Protein AF-0000000066865530 (afdb_homodimer)

Nearest PDB structures (foldseek):
  6r8k-assembly1_B  TM=9.770E-01  e=4.778E-11  Oryza sativa Japonica Group
  7qzd-assembly1_A  TM=9.750E-01  e=1.880E-10  Oryza sativa Japonica Group
  6q76-assembly1_A  TM=9.850E-01  e=4.112E-10  Oryza sativa Japonica Group
  6r8m-assembly2_E  TM=9.673E-01  e=1.025E-09  Oryza sativa
  6fu9-assembly1_A  TM=9.808E-01  e=2.100E-09  Oryza sativa Japonica Group

Organism: Glycine max (NCBI:txid3847)

Secondary structure (DSSP, 8-state):
-EEEEEEEE---SHHHHHHHHHHHHTSTTEEEEEEESTTS-EEEEEESS--HHHHHHHHHHHT--EEEEEEEEE--/-EEEEEEEE---SHHHHHHHHHHHHTSTTEEEEEEESTTS-EEEEEESS--HHHHHHHHHHHT--EEEEEEEEE--

Structure (mmCIF, N/CA/C/O backbone):
data_AF-0000000066865530-model_v1
#
loop_
_entity.id
_entity.type
_entity.pdbx_description
1 polymer 'HMA domain-containing protein'
#
loop_
_atom_site.group_PDB
_atom_site.id
_atom_site.type_symbol
_atom_site.label_atom_id
_atom_site.label_alt_id
_atom_site.label_comp_id
_atom_site.label_asym_id
_atom_site.label_entity_id
_atom_site.label_seq_id
_atom_site.pdbx_PDB_ins_code
_atom_site.Cartn_x
_atom_site.Cartn_y
_atom_site.Cartn_z
_atom_site.occupancy
_atom_site.B_iso_or_equiv
_atom_site.auth_seq_id
_atom_site.auth_comp_id
_atom_site.auth_asym_id
_atom_site.auth_atom_id
_atom_site.pdbx_PDB_model_num
ATOM 1 N N . MET A 1 1 ? -14.867 12.57 -2.275 1 71.56 1 MET A N 1
ATOM 2 C CA . MET A 1 1 ? -13.688 12.93 -3.055 1 71.56 1 MET A CA 1
ATOM 3 C C . MET A 1 1 ? -12.422 12.336 -2.441 1 71.56 1 MET A C 1
ATOM 5 O O . MET A 1 1 ? -12.297 12.258 -1.219 1 71.56 1 MET A O 1
ATOM 9 N N . LYS A 1 2 ? -11.602 11.828 -3.361 1 88.31 2 LYS A N 1
ATOM 10 C CA . LYS A 1 2 ? -10.375 11.211 -2.875 1 88.31 2 LYS A CA 1
ATOM 11 C C . LYS A 1 2 ? -9.266 12.25 -2.715 1 88.31 2 LYS A C 1
ATOM 13 O O . LYS A 1 2 ? -9.258 13.273 -3.4 1 88.31 2 LYS A O 1
ATOM 18 N N . GLN A 1 3 ? -8.469 12.094 -1.688 1 93.88 3 GLN A N 1
ATOM 19 C CA . GLN A 1 3 ? -7.297 12.938 -1.469 1 93.88 3 GLN A CA 1
ATOM 20 C C . GLN A 1 3 ? -6.023 12.234 -1.929 1 93.88 3 GLN A C 1
ATOM 22 O O . GLN A 1 3 ? -5.859 11.031 -1.724 1 93.88 3 GLN A O 1
ATOM 27 N N . LYS A 1 4 ? -5.172 13.039 -2.549 1 95.94 4 LYS A N 1
ATOM 28 C CA . LYS A 1 4 ? -3.809 12.617 -2.859 1 95.94 4 LYS A CA 1
ATOM 29 C C . LYS A 1 4 ? -2.793 13.359 -1.988 1 95.94 4 LYS A C 1
ATOM 31 O O . LYS A 1 4 ? -2.705 14.586 -2.033 1 95.94 4 LYS A O 1
ATOM 36 N N . ILE A 1 5 ? -2.09 12.625 -1.23 1 97.44 5 ILE A N 1
ATOM 37 C CA . ILE A 1 5 ? -1.069 13.164 -0.34 1 97.44 5 ILE A CA 1
ATOM 38 C C . ILE A 1 5 ? 0.309 12.672 -0.772 1 97.44 5 ILE A C 1
ATOM 40 O O . ILE A 1 5 ? 0.514 11.469 -0.962 1 97.44 5 ILE A O 1
ATOM 44 N N . VAL A 1 6 ? 1.211 13.586 -1.008 1 97.88 6 VAL A N 1
ATOM 45 C CA . VAL A 1 6 ? 2.598 13.242 -1.3 1 97.88 6 VAL A CA 1
ATOM 46 C C . VAL A 1 6 ? 3.488 13.641 -0.125 1 97.88 6 VAL A C 1
ATOM 48 O O . VAL A 1 6 ? 3.469 14.789 0.314 1 97.88 6 VAL A O 1
ATOM 51 N N . MET A 1 7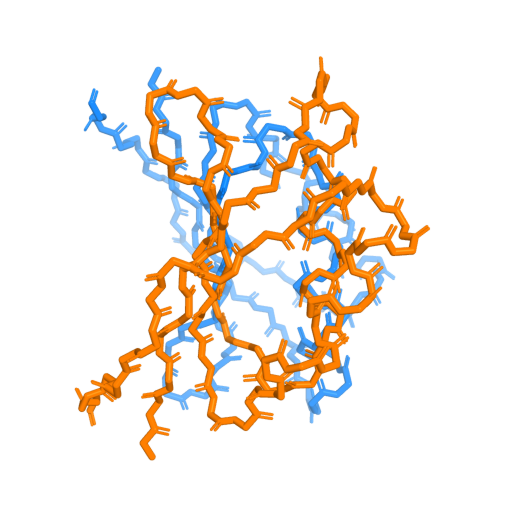 ? 4.27 12.648 0.305 1 98.06 7 MET A N 1
ATOM 52 C CA . MET A 1 7 ? 5.125 12.891 1.466 1 98.06 7 MET A CA 1
ATOM 53 C C . MET A 1 7 ? 6.57 12.5 1.167 1 98.06 7 MET A C 1
ATOM 55 O O . MET A 1 7 ? 6.82 11.492 0.505 1 98.06 7 MET A O 1
ATOM 59 N N . LYS A 1 8 ? 7.422 13.375 1.648 1 97.81 8 LYS A N 1
ATOM 60 C CA . LYS A 1 8 ?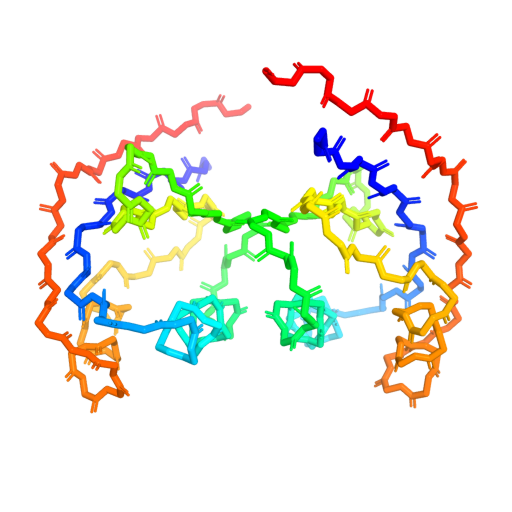 8.836 13.023 1.643 1 97.81 8 LYS A CA 1
ATOM 61 C C . LYS A 1 8 ? 9.258 12.422 2.982 1 97.81 8 LYS A C 1
ATOM 63 O O . LYS A 1 8 ? 9.141 13.07 4.023 1 97.81 8 LYS A O 1
ATOM 68 N N . VAL A 1 9 ? 9.711 11.18 2.924 1 98 9 VAL A N 1
ATOM 69 C CA . VAL A 1 9 ? 10.102 10.445 4.125 1 98 9 VAL A CA 1
ATOM 70 C C . VAL A 1 9 ? 11.586 10.094 4.055 1 98 9 VAL A C 1
ATOM 72 O O . VAL A 1 9 ? 12.07 9.648 3.014 1 98 9 VAL A O 1
ATOM 75 N N . HIS A 1 10 ? 12.273 10.344 5.086 1 95.44 10 HIS A N 1
ATOM 76 C CA . HIS A 1 10 ? 13.672 9.953 5.156 1 95.44 10 HIS A CA 1
ATOM 77 C C . HIS A 1 10 ? 13.812 8.453 5.414 1 95.44 10 HIS A C 1
ATOM 79 O O . HIS A 1 10 ? 13.734 8.008 6.562 1 95.44 10 HIS A O 1
ATOM 85 N N . MET A 1 11 ? 14 7.723 4.27 1 93.38 11 MET A N 1
ATOM 86 C CA . MET A 1 11 ? 14.195 6.277 4.312 1 93.38 11 MET A CA 1
ATOM 87 C C . MET A 1 11 ? 15.602 5.906 3.863 1 93.38 11 MET A C 1
ATOM 89 O O . MET A 1 11 ? 15.977 6.145 2.713 1 93.38 11 MET A O 1
ATOM 93 N N . ASN A 1 12 ? 16.344 5.32 4.742 1 87.81 12 ASN A N 1
ATOM 94 C CA . ASN A 1 12 ? 17.75 5.109 4.434 1 87.81 12 ASN A CA 1
ATOM 95 C C . ASN A 1 12 ? 18.016 3.678 3.982 1 87.81 12 ASN A C 1
ATOM 97 O O . ASN A 1 12 ? 19.141 3.344 3.594 1 87.81 12 ASN A O 1
ATOM 101 N N . CYS A 1 13 ? 17.062 2.85 3.939 1 93.25 13 CYS A N 1
ATOM 102 C CA . CYS A 1 13 ? 17.25 1.457 3.549 1 93.25 13 CYS A CA 1
ATOM 103 C C . CYS A 1 13 ? 15.938 0.837 3.084 1 93.25 13 CYS A C 1
ATOM 105 O O . CYS A 1 13 ? 14.867 1.428 3.262 1 93.25 13 CYS A O 1
ATOM 107 N N . GLN A 1 14 ? 16.047 -0.314 2.484 1 91.69 14 GLN A N 1
ATOM 108 C CA . GLN A 1 14 ? 14.883 -1.008 1.952 1 91.69 14 GLN A CA 1
ATOM 109 C C . GLN A 1 14 ? 13.922 -1.405 3.068 1 91.69 14 GLN A C 1
ATOM 111 O O . GLN A 1 14 ? 12.703 -1.377 2.885 1 91.69 14 GLN A O 1
ATOM 116 N N . LYS A 1 15 ? 14.461 -1.729 4.211 1 93.81 15 LYS A N 1
ATOM 117 C CA . LYS A 1 15 ? 13.625 -2.09 5.352 1 93.81 15 LYS A CA 1
ATOM 118 C C . LYS A 1 15 ? 12.727 -0.925 5.766 1 93.81 15 LYS A C 1
ATOM 120 O O . LYS A 1 15 ? 11.555 -1.123 6.094 1 93.81 15 LYS A O 1
ATOM 125 N N . CYS A 1 16 ? 13.273 0.258 5.758 1 95.69 16 CYS A N 1
ATOM 126 C CA . CYS A 1 16 ? 12.508 1.442 6.121 1 95.69 16 CYS A CA 1
ATOM 127 C C . CYS A 1 16 ? 11.422 1.723 5.086 1 95.69 16 CYS A C 1
ATOM 129 O O . CYS A 1 16 ? 10.328 2.168 5.438 1 95.69 16 CYS A O 1
ATOM 131 N N . ARG A 1 17 ? 11.734 1.508 3.783 1 95.56 17 ARG A N 1
ATOM 132 C CA . ARG A 1 17 ? 10.742 1.711 2.732 1 95.56 17 ARG A CA 1
ATOM 133 C C . ARG A 1 17 ? 9.562 0.762 2.904 1 95.56 17 ARG A C 1
ATOM 135 O O . ARG A 1 17 ? 8.406 1.181 2.82 1 95.56 17 ARG A O 1
ATOM 142 N N . THR A 1 18 ? 9.883 -0.465 3.256 1 95.5 18 THR A N 1
ATOM 143 C CA . THR A 1 18 ? 8.836 -1.451 3.488 1 95.5 18 THR A CA 1
ATOM 144 C C . THR A 1 18 ? 8 -1.074 4.711 1 95.5 18 THR A C 1
ATOM 146 O O . THR A 1 18 ? 6.773 -1.161 4.68 1 95.5 18 THR A O 1
ATOM 149 N N . LYS A 1 19 ? 8.641 -0.59 5.758 1 96.5 19 LYS A N 1
ATOM 150 C CA . LYS A 1 19 ? 7.941 -0.167 6.969 1 96.5 19 LYS A CA 1
ATOM 151 C C . LYS A 1 19 ? 7.031 1.026 6.691 1 96.5 19 LYS A C 1
ATOM 153 O O . LYS A 1 19 ? 5.906 1.088 7.191 1 96.5 19 LYS A O 1
ATOM 158 N N . ALA A 1 20 ? 7.492 1.93 5.918 1 97.94 20 ALA A N 1
ATOM 159 C CA . ALA A 1 20 ? 6.684 3.094 5.566 1 97.94 20 ALA A CA 1
ATOM 160 C C . ALA A 1 20 ? 5.402 2.674 4.844 1 97.94 20 ALA A C 1
ATOM 162 O O . ALA A 1 20 ? 4.312 3.127 5.191 1 97.94 20 ALA A O 1
ATOM 163 N N . LEU A 1 21 ? 5.566 1.805 3.854 1 97.69 21 LEU A N 1
ATOM 164 C CA . LEU A 1 21 ? 4.41 1.309 3.117 1 97.69 21 LEU A CA 1
ATOM 165 C C . LEU A 1 21 ? 3.406 0.65 4.059 1 97.69 21 LEU A C 1
ATOM 167 O O . LEU A 1 21 ? 2.205 0.909 3.973 1 97.69 21 LEU A O 1
ATOM 171 N N . LYS A 1 22 ? 3.871 -0.07 5.039 1 97.12 22 LYS A N 1
ATOM 172 C CA . LYS A 1 22 ? 3.012 -0.774 5.984 1 97.12 22 LYS A CA 1
ATOM 173 C C . LYS A 1 22 ? 2.258 0.207 6.879 1 97.12 22 LYS A C 1
ATOM 175 O O . LYS A 1 22 ? 1.057 0.054 7.102 1 97.12 22 LYS A O 1
ATOM 180 N N . VAL A 1 23 ? 3.008 1.134 7.395 1 97.44 23 VAL A N 1
ATOM 181 C CA . VAL A 1 23 ? 2.42 2.113 8.305 1 97.44 23 VAL A CA 1
ATOM 182 C C . VAL A 1 23 ? 1.307 2.877 7.59 1 97.44 23 VAL A C 1
ATOM 184 O O . VAL A 1 23 ? 0.22 3.062 8.141 1 97.44 23 VAL A O 1
ATOM 187 N N . VAL A 1 24 ? 1.563 3.217 6.316 1 97.94 24 VAL A N 1
ATOM 188 C CA . VAL A 1 24 ? 0.587 4.012 5.578 1 97.94 24 VAL A CA 1
ATOM 189 C C . VAL A 1 24 ? -0.6 3.133 5.184 1 97.94 24 VAL A C 1
ATOM 191 O O . VAL A 1 24 ? -1.754 3.557 5.289 1 97.94 24 VAL A O 1
ATOM 194 N N . ALA A 1 25 ? -0.338 1.918 4.797 1 97.12 25 ALA A N 1
ATOM 195 C CA . ALA A 1 25 ? -1.394 0.988 4.402 1 97.12 25 ALA A CA 1
ATOM 196 C C . ALA A 1 25 ? -2.354 0.724 5.559 1 97.12 25 ALA A C 1
ATOM 198 O O . ALA A 1 25 ? -3.531 0.429 5.34 1 97.12 25 ALA A O 1
ATOM 199 N N . ALA A 1 26 ? -1.903 0.918 6.789 1 96 26 ALA A N 1
ATOM 200 C CA . ALA A 1 26 ? -2.709 0.64 7.977 1 96 26 ALA A CA 1
ATOM 201 C C . ALA A 1 26 ? -3.605 1.826 8.32 1 96 26 ALA A C 1
ATOM 203 O O . ALA A 1 26 ? -4.52 1.703 9.141 1 96 26 ALA A O 1
ATOM 204 N N . ALA A 1 27 ? -3.354 2.908 7.762 1 95.5 27 ALA A N 1
ATOM 205 C CA . ALA A 1 27 ? -4.113 4.113 8.094 1 95.5 27 ALA A CA 1
ATOM 206 C C . ALA A 1 27 ? -5.527 4.043 7.531 1 95.5 27 ALA A C 1
ATOM 208 O O . ALA A 1 27 ? -5.746 3.484 6.453 1 95.5 27 ALA A O 1
ATOM 209 N N . SER A 1 28 ? -6.465 4.582 8.227 1 93.81 28 SER A N 1
ATOM 210 C CA . SER A 1 28 ? -7.855 4.594 7.789 1 93.81 28 SER A CA 1
ATOM 211 C C . SER A 1 28 ? -8.023 5.41 6.512 1 93.81 28 SER A C 1
ATOM 213 O O . SER A 1 28 ? -7.422 6.473 6.363 1 93.81 28 SER A O 1
ATOM 215 N N . GLY A 1 29 ? -8.852 4.848 5.664 1 94.12 29 GLY A N 1
ATOM 216 C CA . GLY A 1 29 ? -9.273 5.609 4.5 1 94.12 29 GLY A CA 1
ATOM 217 C C . GLY A 1 29 ? -8.328 5.469 3.322 1 94.12 29 GLY A C 1
ATOM 218 O O . GLY A 1 29 ? -8.562 6.047 2.258 1 94.12 29 GLY A O 1
ATOM 219 N N . VAL A 1 30 ? -7.266 4.758 3.504 1 96.44 30 VAL A N 1
ATOM 220 C CA . VAL A 1 30 ? -6.262 4.605 2.455 1 96.44 30 VAL A CA 1
ATOM 221 C C . VAL A 1 30 ? -6.75 3.596 1.418 1 96.44 30 VAL A C 1
ATOM 223 O O . VAL A 1 30 ? -7.203 2.506 1.771 1 96.44 30 VAL A O 1
ATOM 226 N N . ASN A 1 31 ? -6.602 3.975 0.146 1 94.69 31 ASN A N 1
ATOM 227 C CA . ASN A 1 31 ? -6.945 3.104 -0.971 1 94.69 31 ASN A CA 1
ATOM 228 C C . ASN A 1 31 ? -5.711 2.713 -1.78 1 94.69 31 ASN A C 1
ATOM 230 O O . ASN A 1 31 ? -5.66 1.626 -2.357 1 94.69 31 ASN A O 1
ATOM 234 N N . PHE A 1 32 ? -4.781 3.729 -1.857 1 95.94 32 PHE A N 1
ATOM 235 C CA . PHE A 1 32 ? -3.582 3.541 -2.664 1 95.94 32 PHE A CA 1
ATOM 236 C C . PHE A 1 32 ? -2.359 4.109 -1.951 1 95.94 32 PHE A C 1
ATOM 238 O O . PHE A 1 32 ? -2.424 5.188 -1.36 1 95.94 32 PHE A O 1
ATOM 245 N N . VAL A 1 33 ? -1.271 3.283 -2.039 1 97.94 33 VAL A N 1
ATOM 246 C CA . VAL A 1 33 ? 0.01 3.764 -1.532 1 97.94 33 VAL A CA 1
ATOM 247 C C . VAL A 1 33 ? 1.13 3.354 -2.484 1 97.94 33 VAL A C 1
ATOM 249 O O . VAL A 1 33 ? 1.086 2.27 -3.074 1 97.94 33 VAL A O 1
ATOM 252 N N . GLY A 1 34 ? 2.084 4.25 -2.607 1 97.31 34 GLY A N 1
ATOM 253 C CA . GL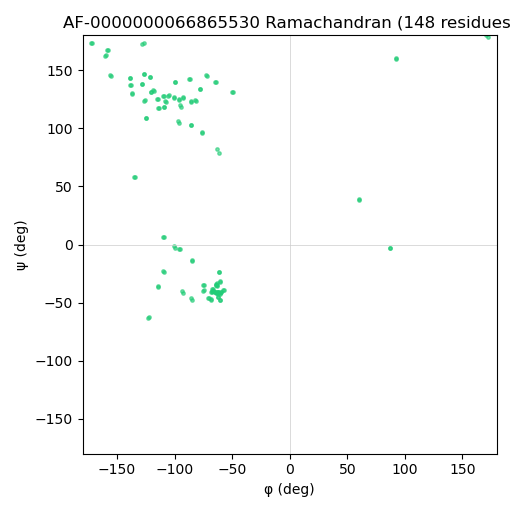Y A 1 34 ? 3.211 3.91 -3.463 1 97.31 34 GLY A CA 1
ATOM 254 C C . GLY A 1 34 ? 4.445 4.746 -3.184 1 97.31 34 GLY A C 1
ATOM 255 O O . GLY A 1 34 ? 4.355 5.809 -2.562 1 97.31 34 GLY A O 1
ATOM 256 N N . LEU A 1 35 ? 5.531 4.262 -3.639 1 96.62 35 LEU A N 1
ATOM 257 C CA . LEU A 1 35 ? 6.809 4.957 -3.57 1 96.62 35 LEU A CA 1
ATOM 258 C C . LEU A 1 35 ? 7.148 5.605 -4.91 1 96.62 35 LEU A C 1
ATOM 260 O O . LEU A 1 35 ? 7.109 4.945 -5.949 1 96.62 35 LEU A O 1
ATOM 264 N N . GLU A 1 36 ? 7.43 6.848 -4.887 1 94.25 36 GLU A N 1
ATOM 265 C CA . GLU A 1 36 ? 7.781 7.59 -6.094 1 94.25 36 GLU A CA 1
ATOM 266 C C . GLU A 1 36 ? 9.086 8.359 -5.91 1 94.25 36 GLU A C 1
ATOM 268 O O . GLU A 1 36 ? 9.648 8.375 -4.812 1 94.25 36 GLU A O 1
ATOM 273 N N . GLY A 1 37 ? 9.562 8.961 -7.062 1 91 37 GLY A N 1
ATOM 274 C CA . GLY A 1 37 ? 10.797 9.734 -7.051 1 91 37 GLY A CA 1
ATOM 275 C C . GLY A 1 37 ? 12.016 8.906 -7.414 1 91 37 GLY A C 1
ATOM 276 O O . GLY A 1 37 ? 12.039 7.691 -7.211 1 91 37 GLY A O 1
ATOM 277 N N . GLU A 1 38 ? 13.055 9.578 -7.797 1 88.88 38 GLU A N 1
ATOM 278 C CA . GLU A 1 38 ? 14.289 8.906 -8.203 1 88.88 38 GLU A CA 1
ATOM 279 C C . GLU A 1 38 ? 14.914 8.148 -7.035 1 88.88 38 GLU A C 1
ATOM 281 O O . GLU A 1 38 ? 15.422 7.039 -7.211 1 88.88 38 GLU A O 1
ATOM 286 N N . GLU A 1 39 ? 14.789 8.672 -5.883 1 90.88 39 GLU A N 1
ATOM 287 C CA . GLU A 1 39 ? 15.398 8.062 -4.707 1 90.88 39 GLU A CA 1
ATOM 288 C C . GLU A 1 39 ? 14.398 7.18 -3.961 1 90.88 39 GLU A C 1
ATOM 290 O O . GLU A 1 39 ? 14.719 6.602 -2.924 1 90.88 39 GLU A O 1
ATOM 295 N N . LYS A 1 40 ? 13.141 7.137 -4.395 1 92.5 40 LYS A N 1
ATOM 296 C CA . LYS A 1 40 ? 12.07 6.375 -3.75 1 92.5 40 LYS A CA 1
ATOM 297 C C . LYS A 1 40 ? 11.852 6.852 -2.316 1 92.5 40 LYS A C 1
ATOM 299 O O . LYS A 1 40 ? 11.742 6.039 -1.396 1 92.5 40 LYS A O 1
ATOM 304 N N . ASP A 1 41 ? 11.953 8.141 -2.178 1 94.88 41 ASP A N 1
ATOM 305 C CA . ASP A 1 41 ? 11.789 8.719 -0.847 1 94.88 41 ASP A CA 1
ATOM 306 C C . ASP A 1 41 ? 10.484 9.5 -0.747 1 94.88 41 ASP A C 1
ATOM 308 O O . ASP A 1 41 ? 10.242 10.188 0.246 1 94.88 41 ASP A O 1
ATOM 312 N N . LYS A 1 42 ? 9.672 9.43 -1.768 1 97.06 42 LYS A N 1
ATOM 313 C CA . LYS A 1 42 ? 8.359 10.055 -1.762 1 97.06 42 LYS A CA 1
ATOM 314 C C . LYS A 1 42 ? 7.246 9.016 -1.654 1 97.06 42 LYS A C 1
ATOM 316 O O . LYS A 1 42 ? 7.172 8.094 -2.473 1 97.06 42 LYS A O 1
ATOM 321 N N . LEU A 1 43 ? 6.508 9.227 -0.645 1 97.81 43 LEU A N 1
ATOM 322 C CA .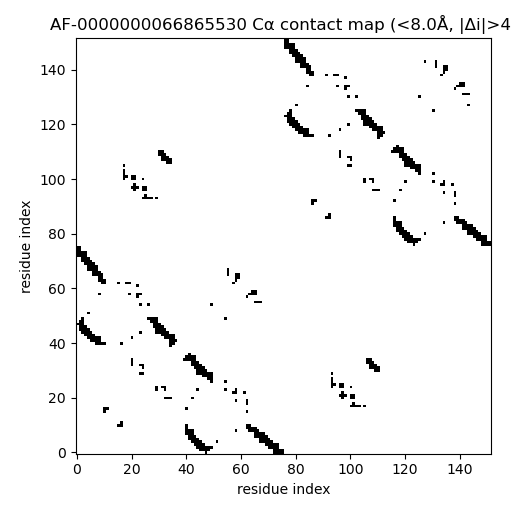 LEU A 1 43 ? 5.332 8.391 -0.433 1 97.81 43 LEU A CA 1
ATOM 323 C C . LEU A 1 43 ? 4.082 9.062 -0.99 1 97.81 43 LEU A C 1
ATOM 325 O O . LEU A 1 43 ? 3.805 10.227 -0.68 1 97.81 43 LEU A O 1
ATOM 329 N N . VAL A 1 44 ? 3.352 8.367 -1.89 1 97.56 44 VAL A N 1
ATOM 330 C CA . VAL A 1 44 ? 2.074 8.844 -2.412 1 97.56 44 VAL A CA 1
ATOM 331 C C . VAL A 1 44 ? 0.929 8.062 -1.774 1 97.56 44 VAL A C 1
ATOM 333 O O . VAL A 1 44 ? 0.944 6.832 -1.758 1 97.56 44 VAL A O 1
ATOM 336 N N . VAL A 1 45 ? -0.014 8.812 -1.267 1 97.56 45 VAL A N 1
ATOM 337 C CA . VAL A 1 45 ? -1.161 8.227 -0.586 1 97.56 45 VAL A CA 1
ATOM 338 C C . VAL A 1 45 ? -2.455 8.758 -1.194 1 97.56 45 VAL A C 1
ATOM 340 O O . VAL A 1 45 ? -2.635 9.977 -1.317 1 97.56 45 VAL A O 1
ATOM 343 N N . ILE A 1 46 ? -3.314 7.859 -1.652 1 96.75 46 ILE A N 1
ATOM 344 C CA . ILE A 1 46 ? -4.633 8.25 -2.141 1 96.75 46 ILE A CA 1
ATOM 345 C C . ILE A 1 46 ? -5.715 7.555 -1.319 1 96.75 46 ILE A C 1
ATOM 347 O O . ILE A 1 46 ? -5.645 6.348 -1.084 1 96.75 46 ILE A O 1
ATOM 351 N N . GLY A 1 47 ? -6.672 8.367 -0.892 1 95.69 47 GLY A N 1
ATOM 352 C CA . GLY A 1 47 ? -7.746 7.781 -0.11 1 95.69 47 GLY A CA 1
ATOM 353 C C . GLY A 1 47 ? -8.875 8.758 0.175 1 95.69 47 GLY A C 1
ATOM 354 O O . GLY A 1 47 ? -8.836 9.898 -0.272 1 95.69 47 GLY A O 1
ATOM 355 N N . ASP A 1 48 ? -9.969 8.352 0.759 1 90.38 48 ASP A N 1
ATOM 356 C CA . ASP A 1 48 ? -11.172 9.133 1.002 1 90.38 48 ASP A CA 1
ATOM 357 C C . ASP A 1 48 ? -11.062 9.93 2.301 1 90.38 48 ASP A C 1
ATOM 359 O O . ASP A 1 48 ? -11.32 11.133 2.32 1 90.38 48 ASP A O 1
ATOM 363 N N . GLU A 1 49 ? -10.656 9.484 3.412 1 89.75 49 GLU A N 1
ATOM 364 C CA . GLU A 1 49 ? -10.625 10.117 4.727 1 89.75 49 GLU A CA 1
ATOM 365 C C . GLU A 1 49 ? -9.289 9.883 5.418 1 89.75 49 GLU A C 1
ATOM 367 O O . GLU A 1 49 ? -9.242 9.461 6.578 1 89.75 49 GLU A O 1
ATOM 372 N N . VAL A 1 50 ? -8.258 10.352 4.684 1 95.25 50 VAL A N 1
ATOM 373 C CA . VAL A 1 50 ? -6.938 10.211 5.289 1 95.25 50 VAL A CA 1
ATOM 374 C C . VAL A 1 50 ? -6.586 11.469 6.066 1 95.25 50 VAL A C 1
ATOM 376 O O . VAL A 1 50 ? -6.742 12.586 5.559 1 95.25 50 VAL A O 1
ATOM 379 N N . ASP A 1 51 ? -6.223 11.336 7.344 1 95.12 51 ASP A N 1
ATOM 380 C CA . ASP A 1 51 ? -5.746 12.445 8.156 1 95.12 51 ASP A CA 1
ATOM 381 C C . ASP A 1 51 ? -4.242 12.656 7.977 1 95.12 51 ASP A C 1
ATOM 383 O O . ASP A 1 51 ? -3.434 11.914 8.531 1 95.12 51 ASP A O 1
ATOM 387 N N . PRO A 1 52 ? -3.895 13.664 7.207 1 95.5 52 PRO A N 1
ATOM 388 C CA . PRO A 1 52 ? -2.475 13.852 6.895 1 95.5 52 PRO A CA 1
ATOM 389 C C . PRO A 1 52 ? -1.621 14.078 8.141 1 95.5 52 PRO A C 1
ATOM 391 O O . PRO A 1 52 ? -0.459 13.664 8.18 1 95.5 52 PRO A O 1
ATOM 394 N N . VAL A 1 53 ? -2.188 14.695 9.164 1 95.94 53 VAL A N 1
ATOM 395 C CA . VAL A 1 53 ? -1.439 15 10.375 1 95.94 53 VAL A CA 1
ATOM 396 C C . VAL A 1 53 ? -1.146 13.711 11.141 1 95.94 53 VAL A C 1
ATOM 398 O O . VAL A 1 53 ? -0.009 13.477 11.562 1 95.94 53 VAL A O 1
ATOM 401 N N . LYS A 1 54 ? -2.193 12.875 11.266 1 96.81 54 LYS A N 1
ATOM 402 C CA . LYS A 1 54 ? -2.008 11.602 11.961 1 96.81 54 LYS A CA 1
ATOM 403 C C . LYS A 1 54 ? -1.031 10.703 11.211 1 96.81 54 LYS A C 1
ATOM 405 O O . LYS A 1 54 ? -0.18 10.055 11.82 1 96.81 54 LYS A O 1
ATOM 410 N N . LEU A 1 55 ? -1.16 10.68 9.914 1 97.06 55 LEU A N 1
ATOM 411 C CA . LEU A 1 55 ? -0.286 9.867 9.078 1 97.06 55 LEU A CA 1
ATOM 412 C C . LEU A 1 55 ? 1.165 10.312 9.203 1 97.06 55 LEU A C 1
ATOM 414 O O . LEU A 1 55 ? 2.059 9.492 9.422 1 97.06 55 LEU A O 1
ATOM 418 N N . THR A 1 56 ? 1.399 11.609 9.164 1 97.75 56 THR A N 1
ATOM 419 C CA . THR A 1 56 ? 2.742 12.172 9.266 1 97.75 56 THR A CA 1
ATOM 420 C C . THR A 1 56 ? 3.359 11.859 10.625 1 97.75 56 THR A C 1
ATOM 422 O O . THR A 1 56 ? 4.516 11.445 10.703 1 97.75 56 THR A O 1
ATOM 425 N N . ASN A 1 57 ? 2.562 11.961 11.656 1 98 57 ASN A N 1
ATOM 426 C CA . ASN A 1 57 ? 3.062 11.688 13 1 98 57 ASN A CA 1
ATOM 427 C C . ASN A 1 57 ? 3.42 10.219 13.18 1 98 57 ASN A C 1
ATOM 429 O O . ASN A 1 57 ? 4.43 9.891 13.805 1 98 57 ASN A O 1
ATOM 433 N N . SER A 1 58 ? 2.6 9.328 12.625 1 98.12 58 SER A N 1
ATOM 434 C CA . SER A 1 58 ? 2.875 7.898 12.688 1 98.12 58 SER A CA 1
ATOM 435 C C . SER A 1 58 ? 4.199 7.559 12.008 1 98.12 58 SER A C 1
ATOM 437 O O . SER A 1 58 ? 4.996 6.785 12.539 1 98.12 58 SER A O 1
ATOM 439 N N . LEU A 1 59 ? 4.461 8.164 10.875 1 98 59 LEU A N 1
ATOM 440 C CA . LEU A 1 59 ? 5.691 7.922 10.133 1 98 59 LEU A CA 1
ATOM 441 C C . LEU A 1 59 ? 6.898 8.469 10.891 1 98 59 LEU A C 1
ATOM 443 O O . LEU A 1 59 ? 7.941 7.816 10.953 1 98 59 LEU A O 1
ATOM 447 N N . ARG A 1 60 ? 6.688 9.633 11.453 1 97.69 60 ARG A N 1
ATOM 448 C CA . ARG A 1 60 ? 7.785 10.219 12.219 1 97.69 60 ARG A CA 1
ATOM 449 C C . ARG A 1 60 ? 8.141 9.344 13.414 1 97.69 60 ARG A C 1
ATOM 451 O O . ARG A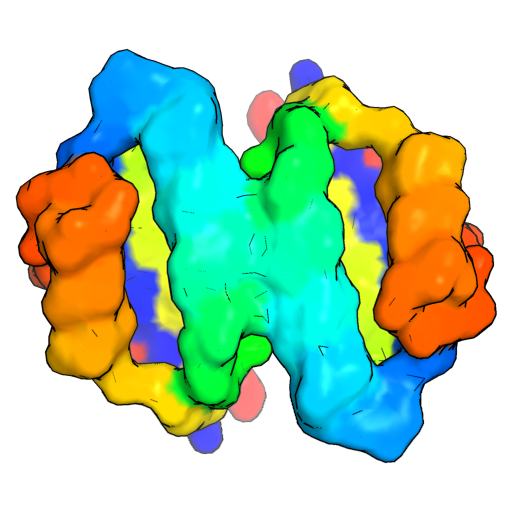 1 60 ? 9.32 9.195 13.75 1 97.69 60 ARG A O 1
ATOM 458 N N . LYS A 1 61 ? 7.156 8.75 13.969 1 97.69 61 LYS A N 1
ATOM 459 C CA . LYS A 1 61 ? 7.363 7.922 15.148 1 97.69 61 LYS A CA 1
ATOM 460 C C . LYS A 1 61 ? 7.992 6.582 14.773 1 97.69 61 LYS A C 1
ATOM 462 O O . LYS A 1 61 ? 8.852 6.074 15.492 1 97.69 61 LYS A O 1
ATOM 467 N N . LYS A 1 62 ? 7.633 6.074 13.648 1 96.88 62 LYS A N 1
ATOM 468 C CA . LYS A 1 62 ? 7.93 4.676 13.367 1 96.88 62 LYS A CA 1
ATOM 469 C C . LYS A 1 62 ? 9.016 4.543 12.297 1 96.88 62 LYS A C 1
ATOM 471 O O . LYS A 1 62 ? 9.68 3.512 12.203 1 96.88 62 LYS A O 1
ATOM 476 N N . VAL A 1 63 ? 9.188 5.473 11.508 1 97.19 63 VAL A N 1
ATOM 477 C CA . VAL A 1 63 ? 10.062 5.297 10.352 1 97.19 63 VAL A CA 1
ATOM 478 C C . VAL A 1 63 ? 11.172 6.344 10.383 1 97.19 63 VAL A C 1
ATOM 480 O O . VAL A 1 63 ? 12.359 6.004 10.453 1 97.19 63 VAL A O 1
ATOM 483 N N . GLY A 1 64 ? 10.773 7.633 10.297 1 96.44 64 GLY A N 1
ATOM 484 C CA . GLY A 1 64 ? 11.758 8.703 10.234 1 96.44 64 GLY A CA 1
ATOM 485 C C . GLY A 1 64 ? 11.148 10.055 9.914 1 96.44 64 GLY A C 1
ATOM 486 O O . GLY A 1 64 ? 9.922 10.188 9.852 1 96.44 64 GLY A O 1
ATOM 487 N N . HIS A 1 65 ? 12.047 11.07 9.852 1 97.88 65 HIS A N 1
ATOM 488 C CA . HIS A 1 65 ? 11.594 12.422 9.547 1 97.88 65 HIS A CA 1
ATOM 489 C C . HIS A 1 65 ? 10.711 12.438 8.297 1 97.88 65 HIS A C 1
ATOM 491 O O . HIS A 1 65 ? 11.039 11.805 7.293 1 97.88 65 HIS A O 1
ATOM 497 N N . THR A 1 66 ? 9.57 13.094 8.398 1 98.06 66 THR A N 1
ATOM 498 C CA . THR A 1 66 ? 8.578 13.117 7.32 1 98.06 66 THR A CA 1
ATOM 499 C C . THR A 1 66 ? 8.016 14.516 7.133 1 98.06 66 THR A C 1
ATOM 501 O O . THR A 1 66 ? 7.637 15.18 8.102 1 98.06 66 THR A O 1
ATOM 504 N N . ASP A 1 67 ? 8.031 14.945 5.891 1 97.5 67 ASP A N 1
ATOM 505 C CA . ASP A 1 67 ? 7.402 16.203 5.535 1 97.5 67 ASP A CA 1
ATOM 506 C C . ASP A 1 67 ? 6.312 16 4.48 1 97.5 67 ASP A C 1
ATOM 508 O O . ASP A 1 67 ? 6.484 15.211 3.553 1 97.5 67 ASP A O 1
ATOM 512 N N . ILE A 1 68 ? 5.191 16.781 4.547 1 97.12 68 ILE A N 1
ATOM 513 C CA . ILE A 1 68 ? 4.172 16.766 3.506 1 97.12 68 ILE A CA 1
ATOM 514 C C . ILE A 1 68 ? 4.602 17.672 2.354 1 97.12 68 ILE A C 1
ATOM 516 O O . ILE A 1 68 ? 4.926 18.844 2.562 1 97.12 68 ILE A O 1
ATOM 520 N N . ILE A 1 69 ? 4.66 17.172 1.219 1 96.81 69 ILE A N 1
ATOM 521 C CA . ILE A 1 69 ? 5.066 17.922 0.027 1 96.81 69 ILE A CA 1
ATOM 522 C C . ILE A 1 69 ? 3.834 18.484 -0.667 1 96.81 69 ILE A C 1
ATOM 524 O O . ILE A 1 69 ? 3.857 19.625 -1.147 1 96.81 69 ILE A O 1
ATOM 528 N N . SER A 1 70 ? 2.758 17.734 -0.743 1 95.38 70 SER A N 1
ATOM 529 C CA . SER A 1 70 ? 1.554 18.234 -1.403 1 95.38 70 SER A CA 1
ATOM 530 C C . SER A 1 70 ? 0.309 17.516 -0.897 1 95.38 70 SER A C 1
ATOM 532 O O . SER A 1 70 ? 0.386 16.359 -0.467 1 95.38 70 SER A O 1
ATOM 534 N N . LEU A 1 71 ? -0.798 18.297 -0.835 1 92.88 71 LEU A N 1
ATOM 535 C CA . LEU A 1 71 ? -2.141 17.812 -0.537 1 92.88 71 LEU A CA 1
ATOM 536 C C . LEU A 1 71 ? -3.119 18.203 -1.635 1 92.88 71 LEU A C 1
ATOM 538 O O . LEU A 1 71 ? -3.291 19.406 -1.916 1 92.88 71 LEU A O 1
ATOM 542 N N . ALA A 1 72 ? -3.535 17.156 -2.414 1 90.62 72 ALA A N 1
ATOM 543 C CA . ALA A 1 72 ? -4.449 17.484 -3.502 1 90.62 72 ALA A CA 1
ATOM 544 C C . ALA A 1 72 ? -5.711 16.625 -3.439 1 90.62 72 ALA A C 1
ATOM 546 O O . ALA A 1 72 ? -5.672 15.492 -2.961 1 90.62 72 ALA A O 1
ATOM 547 N N . GLU A 1 73 ? -6.863 17.297 -3.891 1 84.19 73 GLU A N 1
ATOM 548 C CA . GLU A 1 73 ? -8.086 16.531 -4.078 1 84.19 73 GLU A CA 1
ATOM 549 C C . GLU A 1 73 ? -8.133 15.891 -5.461 1 84.19 73 GLU A C 1
ATOM 551 O O . GLU A 1 73 ? -7.766 16.516 -6.453 1 84.19 73 GLU A O 1
ATOM 556 N N . VAL A 1 74 ? -8.266 14.539 -5.359 1 73.94 74 VAL A N 1
ATOM 557 C CA . VAL A 1 74 ? -8.383 13.859 -6.648 1 73.94 74 VAL A CA 1
ATOM 558 C C . VAL A 1 74 ? -9.859 13.625 -6.973 1 73.94 74 VAL A C 1
ATOM 560 O O . VAL A 1 74 ? -10.609 13.117 -6.137 1 73.94 74 VAL A O 1
ATOM 563 N N . LYS A 1 75 ? -10.383 14.461 -7.918 1 62.03 75 LYS A N 1
ATOM 564 C CA . LYS A 1 75 ? -11.758 14.312 -8.375 1 62.03 75 LYS A CA 1
ATOM 565 C C . LYS A 1 75 ? -11.977 12.953 -9.031 1 62.03 75 LYS A C 1
ATOM 567 O O . LYS A 1 75 ? -11.258 12.586 -9.961 1 62.03 75 LYS A O 1
ATOM 572 N N . VAL A 1 76 ? -12.141 11.93 -8.328 1 46.16 76 VAL A N 1
ATOM 573 C CA . VAL A 1 76 ? -12.445 10.695 -9.047 1 46.16 76 VAL A CA 1
ATOM 574 C C . VAL A 1 76 ? -13.898 10.711 -9.508 1 46.16 76 VAL A C 1
ATOM 576 O O . VAL A 1 76 ? -14.773 11.227 -8.805 1 46.16 76 VAL A O 1
ATOM 579 N N . MET B 1 1 ? 12.672 -4.434 -14.633 1 72.56 1 MET B N 1
ATOM 580 C CA . MET B 1 1 ? 11.305 -4.207 -15.086 1 72.56 1 MET B CA 1
ATOM 581 C C . MET B 1 1 ? 10.312 -4.445 -13.953 1 72.56 1 MET B C 1
ATOM 583 O O . MET B 1 1 ? 10.5 -5.348 -13.141 1 72.56 1 MET B O 1
ATOM 587 N N . LYS B 1 2 ? 9.352 -3.535 -13.914 1 88.38 2 LYS B N 1
ATOM 588 C CA . LYS B 1 2 ? 8.359 -3.66 -12.852 1 88.38 2 LYS B CA 1
ATOM 589 C C . LYS B 1 2 ? 7.207 -4.57 -13.281 1 88.38 2 LYS B C 1
ATOM 591 O O . LYS B 1 2 ? 6.922 -4.707 -14.469 1 88.38 2 LYS B O 1
ATOM 596 N N . GLN B 1 3 ? 6.719 -5.352 -12.336 1 93.88 3 GLN B N 1
ATOM 597 C CA . GLN B 1 3 ? 5.547 -6.188 -12.562 1 93.88 3 GLN B CA 1
ATOM 598 C C . GLN B 1 3 ? 4.289 -5.539 -11.992 1 93.88 3 GLN B C 1
ATOM 600 O O . GLN B 1 3 ? 4.328 -4.949 -10.906 1 93.88 3 GLN B O 1
ATOM 605 N N . LYS B 1 4 ? 3.217 -5.68 -12.766 1 95.94 4 LYS B N 1
ATOM 606 C CA . LYS B 1 4 ? 1.879 -5.332 -12.297 1 95.94 4 LYS B CA 1
ATOM 607 C C . LYS B 1 4 ? 1.03 -6.582 -12.078 1 95.94 4 LYS B C 1
ATOM 609 O O . LYS B 1 4 ? 0.789 -7.348 -13.016 1 95.94 4 LYS B O 1
ATOM 614 N N . ILE B 1 5 ? 0.633 -6.77 -10.891 1 97.44 5 ILE B N 1
ATOM 615 C CA . ILE B 1 5 ? -0.191 -7.91 -10.508 1 97.44 5 ILE B CA 1
ATOM 616 C C . ILE B 1 5 ? -1.564 -7.426 -10.055 1 97.44 5 ILE B C 1
ATOM 618 O O . ILE B 1 5 ? -1.666 -6.535 -9.211 1 97.44 5 ILE B O 1
ATOM 622 N N . VAL B 1 6 ? -2.605 -7.941 -10.664 1 97.94 6 VAL B N 1
ATOM 623 C CA . VAL B 1 6 ? -3.971 -7.66 -10.234 1 97.94 6 VAL B CA 1
ATOM 624 C C . VAL B 1 6 ? -4.582 -8.914 -9.609 1 97.94 6 VAL B C 1
ATOM 626 O O . VAL B 1 6 ? -4.594 -9.977 -10.219 1 97.94 6 VAL B O 1
ATOM 629 N N . MET B 1 7 ? -5.109 -8.719 -8.406 1 98.06 7 MET B N 1
ATOM 630 C CA . MET B 1 7 ? -5.672 -9.852 -7.672 1 98.06 7 MET B CA 1
ATOM 631 C C . MET B 1 7 ? -7.09 -9.547 -7.199 1 98.06 7 MET B C 1
ATOM 633 O O . MET B 1 7 ? -7.375 -8.43 -6.773 1 98.06 7 MET B O 1
ATOM 637 N N . LYS B 1 8 ? -7.898 -10.562 -7.355 1 97.81 8 LYS B N 1
ATOM 638 C CA . LYS B 1 8 ? -9.219 -10.492 -6.73 1 97.81 8 LYS B CA 1
ATOM 639 C C . LYS B 1 8 ? -9.219 -11.18 -5.371 1 97.81 8 LYS B C 1
ATOM 641 O O . LYS B 1 8 ? -8.922 -12.375 -5.273 1 97.81 8 LYS B O 1
ATOM 646 N N . VAL B 1 9 ? -9.531 -10.406 -4.348 1 98.06 9 VAL B N 1
ATOM 647 C CA . VAL B 1 9 ? -9.516 -10.898 -2.977 1 98.06 9 VAL B CA 1
ATOM 648 C C . VAL B 1 9 ? -10.922 -10.797 -2.377 1 98.06 9 VAL B C 1
ATOM 650 O O . VAL B 1 9 ? -11.602 -9.781 -2.539 1 98.06 9 VAL B O 1
ATOM 653 N N . HIS B 1 10 ? -11.352 -11.812 -1.772 1 95.88 10 HIS B N 1
ATOM 654 C CA . HIS B 1 10 ? -12.625 -11.781 -1.074 1 95.88 10 HIS B CA 1
ATOM 655 C C . HIS B 1 10 ? -12.516 -11.039 0.253 1 95.88 10 HIS B C 1
ATOM 657 O O . HIS B 1 10 ? -12.102 -11.617 1.26 1 95.88 10 HIS B O 1
ATOM 663 N N . MET B 1 11 ? -12.906 -9.734 0.165 1 93.69 11 MET B N 1
ATOM 664 C CA . MET B 1 11 ? -12.906 -8.867 1.337 1 93.69 11 MET B CA 1
ATOM 665 C C . MET B 1 11 ? -14.328 -8.453 1.705 1 93.69 11 MET B C 1
ATOM 667 O O . MET B 1 11 ? -15.008 -7.777 0.926 1 93.69 11 MET B O 1
ATOM 671 N N . ASN B 1 12 ? -14.734 -8.836 2.855 1 87.94 12 ASN B N 1
ATOM 672 C CA . ASN B 1 12 ? -16.141 -8.633 3.182 1 87.94 12 ASN B CA 1
ATOM 673 C C . ASN B 1 12 ? -16.344 -7.398 4.059 1 87.94 12 ASN B C 1
ATOM 675 O O . ASN B 1 12 ? -17.484 -7.012 4.336 1 87.94 12 ASN B O 1
ATOM 679 N N . CYS B 1 13 ? -15.344 -6.742 4.441 1 93.19 13 CYS B N 1
ATOM 680 C CA . CYS B 1 13 ? -15.453 -5.57 5.305 1 93.19 13 CYS B CA 1
ATOM 681 C C . CYS B 1 13 ? -14.234 -4.672 5.168 1 93.19 13 CYS B C 1
ATOM 683 O O . CYS B 1 13 ? -13.234 -5.059 4.559 1 93.19 13 CYS B O 1
ATOM 685 N N . GLN B 1 14 ? -14.367 -3.486 5.699 1 91.69 14 GLN B N 1
ATOM 686 C CA . GLN B 1 14 ? -13.297 -2.502 5.613 1 91.69 14 GLN B CA 1
ATOM 687 C C . GLN B 1 14 ? -12.047 -2.98 6.348 1 91.69 14 GLN B C 1
ATOM 689 O O . GLN B 1 14 ? -10.922 -2.715 5.91 1 91.69 14 GLN B O 1
ATOM 694 N N . LYS B 1 15 ? -12.234 -3.715 7.418 1 93.81 15 LYS B N 1
ATOM 695 C CA . LYS B 1 15 ? -11.102 -4.254 8.164 1 93.81 15 LYS B CA 1
ATOM 696 C C . LYS B 1 15 ? -10.273 -5.203 7.305 1 93.81 15 LYS B C 1
ATOM 698 O O . LYS B 1 15 ? -9.047 -5.184 7.355 1 93.81 15 LYS B O 1
ATOM 703 N N . CYS B 1 16 ? -10.953 -6.012 6.547 1 95.75 16 CYS B N 1
ATOM 704 C CA . CYS B 1 16 ? -10.266 -6.949 5.668 1 95.75 16 CYS B CA 1
ATOM 705 C C . CYS B 1 16 ? -9.516 -6.215 4.562 1 95.75 16 CYS B C 1
ATOM 707 O O . CYS B 1 16 ? -8.43 -6.629 4.164 1 95.75 16 CYS B O 1
ATOM 709 N N . ARG B 1 17 ? -10.117 -5.117 4.02 1 95.62 17 ARG B N 1
ATOM 710 C CA . ARG B 1 17 ? -9.453 -4.324 2.988 1 95.62 17 ARG B CA 1
ATOM 711 C C . ARG B 1 17 ? -8.164 -3.711 3.518 1 95.62 17 ARG B C 1
ATOM 713 O O . ARG B 1 17 ? -7.125 -3.771 2.855 1 95.62 17 ARG B O 1
ATOM 720 N N . THR B 1 18 ? -8.234 -3.24 4.746 1 95.56 18 THR B N 1
ATOM 721 C CA . THR B 1 18 ? -7.055 -2.664 5.375 1 95.56 18 THR B CA 1
ATOM 722 C C . THR B 1 18 ? -5.992 -3.734 5.609 1 95.56 18 THR B C 1
ATOM 724 O O . THR B 1 18 ? -4.809 -3.514 5.348 1 95.56 18 THR B O 1
ATOM 727 N N . LYS B 1 19 ? -6.41 -4.91 6.016 1 96.5 19 LYS B N 1
ATOM 728 C CA . LYS B 1 19 ? -5.488 -6.02 6.242 1 96.5 19 LYS B CA 1
ATOM 729 C C . LYS B 1 19 ? -4.824 -6.461 4.941 1 96.5 19 LYS B C 1
ATOM 731 O O . LYS B 1 19 ? -3.627 -6.754 4.918 1 96.5 19 LYS B O 1
ATOM 736 N N . ALA B 1 20 ? -5.566 -6.5 3.914 1 97.94 20 ALA B N 1
ATOM 737 C CA . ALA B 1 20 ? -5.016 -6.875 2.613 1 97.94 20 ALA B CA 1
ATOM 738 C C . ALA B 1 20 ? -3.92 -5.906 2.182 1 97.94 20 ALA B C 1
ATOM 740 O O . ALA B 1 20 ? -2.838 -6.324 1.768 1 97.94 20 ALA B O 1
ATOM 741 N N . LEU B 1 21 ? -4.211 -4.621 2.301 1 97.69 21 LEU B N 1
ATOM 742 C CA . LEU B 1 21 ? -3.223 -3.605 1.951 1 97.69 21 LEU B CA 1
ATOM 743 C C . LEU B 1 21 ? -1.945 -3.785 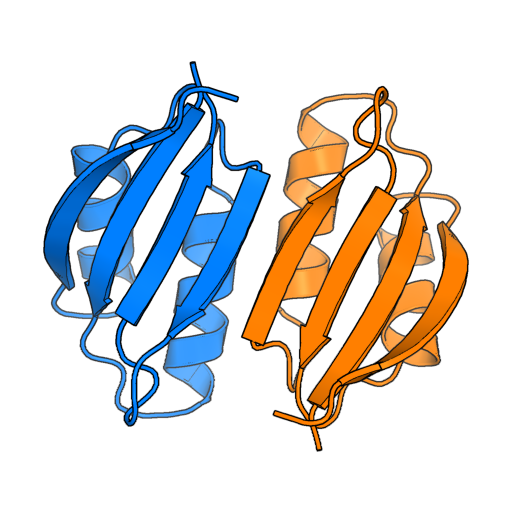2.766 1 97.69 21 LEU B C 1
ATOM 745 O O . LEU B 1 21 ? -0.842 -3.742 2.217 1 97.69 21 LEU B O 1
ATOM 749 N N . LYS B 1 22 ? -2.076 -4.129 4.016 1 97.19 22 LYS B N 1
ATOM 750 C CA . LYS B 1 22 ? -0.93 -4.301 4.902 1 97.19 22 LYS B CA 1
ATOM 751 C C . LYS B 1 22 ? -0.101 -5.52 4.504 1 97.19 22 LYS B C 1
ATOM 753 O O . LYS B 1 22 ? 1.129 -5.449 4.449 1 97.19 22 LYS B O 1
ATOM 758 N N . VAL B 1 23 ? -0.794 -6.594 4.285 1 97.5 23 VAL B N 1
ATOM 759 C CA . VAL B 1 23 ? -0.121 -7.84 3.936 1 97.5 23 VAL B CA 1
ATOM 760 C C . VAL B 1 23 ? 0.682 -7.652 2.65 1 97.5 23 VAL B C 1
ATOM 762 O O . VAL B 1 23 ? 1.84 -8.062 2.568 1 97.5 23 VAL B O 1
ATOM 765 N N . VAL B 1 24 ? 0.076 -6.926 1.699 1 97.94 24 VAL B N 1
ATOM 766 C CA . VAL B 1 24 ? 0.736 -6.754 0.409 1 97.94 24 VAL B CA 1
ATOM 767 C C . VAL B 1 24 ? 1.879 -5.754 0.542 1 97.94 24 VAL B C 1
ATOM 769 O O . VAL B 1 24 ? 2.965 -5.961 -0.003 1 97.94 24 VAL B O 1
ATOM 772 N N . ALA B 1 25 ? 1.67 -4.707 1.3 1 97.12 25 ALA B N 1
ATOM 773 C CA . ALA B 1 25 ? 2.691 -3.686 1.508 1 97.12 25 ALA B CA 1
ATOM 774 C C . ALA B 1 25 ? 3.936 -4.277 2.164 1 97.12 25 ALA B C 1
ATOM 776 O O . ALA B 1 25 ? 5.047 -3.787 1.959 1 97.12 25 ALA B O 1
ATOM 777 N N . ALA B 1 26 ? 3.785 -5.402 2.877 1 96 26 ALA B N 1
ATOM 778 C CA . ALA B 1 26 ? 4.891 -6.023 3.605 1 96 26 ALA B CA 1
ATOM 779 C C . ALA B 1 26 ? 5.699 -6.941 2.693 1 96 26 ALA B C 1
ATOM 781 O O . ALA B 1 26 ? 6.797 -7.371 3.053 1 96 26 ALA B O 1
ATOM 782 N N . ALA B 1 27 ? 5.199 -7.234 1.602 1 95.44 27 ALA B N 1
ATOM 783 C CA . ALA B 1 27 ? 5.871 -8.172 0.703 1 95.44 27 ALA B CA 1
ATOM 784 C C . ALA B 1 27 ? 7.102 -7.531 0.067 1 95.44 27 ALA B C 1
ATOM 786 O O . ALA B 1 27 ? 7.113 -6.328 -0.209 1 95.44 27 ALA B O 1
ATOM 787 N N . SER B 1 28 ? 8.109 -8.312 -0.16 1 93.75 28 SER B N 1
ATOM 788 C CA . SER B 1 28 ? 9.344 -7.824 -0.779 1 93.75 28 SER B CA 1
ATOM 789 C C . SER B 1 28 ? 9.094 -7.359 -2.211 1 93.75 28 SER B C 1
ATOM 791 O O . SER B 1 28 ? 8.352 -8 -2.957 1 93.75 28 SER B O 1
ATOM 793 N N . GLY B 1 29 ? 9.758 -6.25 -2.504 1 94.12 29 GLY B N 1
ATOM 794 C CA . GLY B 1 29 ? 9.781 -5.805 -3.889 1 94.12 29 GLY B CA 1
ATOM 795 C C . GLY B 1 29 ? 8.602 -4.926 -4.254 1 94.12 29 GLY B C 1
ATOM 796 O O . GLY B 1 29 ? 8.508 -4.445 -5.383 1 94.12 29 GLY B O 1
ATOM 797 N N . VAL B 1 30 ? 7.707 -4.734 -3.34 1 96.44 30 VAL B N 1
ATOM 798 C CA . VAL B 1 30 ? 6.5 -3.957 -3.607 1 96.44 30 VAL B CA 1
ATOM 799 C C . VAL B 1 30 ? 6.832 -2.467 -3.586 1 96.44 30 VAL B C 1
ATOM 801 O O . VAL B 1 30 ? 7.488 -1.983 -2.66 1 96.44 30 VAL B O 1
ATOM 804 N N . ASN B 1 31 ? 6.328 -1.746 -4.605 1 94.81 31 ASN B N 1
ATOM 805 C CA . ASN B 1 31 ? 6.484 -0.299 -4.703 1 94.81 31 ASN B CA 1
ATOM 806 C C . ASN B 1 31 ? 5.145 0.419 -4.578 1 94.81 31 ASN B C 1
ATOM 808 O O . ASN B 1 31 ? 5.078 1.53 -4.051 1 94.81 31 ASN B O 1
ATOM 812 N N . PHE B 1 32 ? 4.102 -0.281 -5.195 1 95.94 32 PHE B N 1
ATOM 813 C CA . PHE B 1 32 ? 2.768 0.305 -5.223 1 95.94 32 PHE B CA 1
ATOM 814 C C . PHE B 1 32 ? 1.706 -0.746 -4.918 1 95.94 32 PHE B C 1
ATOM 816 O O . PHE B 1 32 ? 1.785 -1.876 -5.402 1 95.94 32 PHE B O 1
ATOM 823 N N . VAL B 1 33 ? 0.74 -0.292 -4.062 1 97.88 33 VAL B N 1
ATOM 824 C CA . VAL B 1 33 ? -0.422 -1.138 -3.811 1 97.88 33 VAL B CA 1
ATOM 825 C C . VAL B 1 33 ? -1.687 -0.282 -3.777 1 97.88 33 VAL B C 1
ATOM 827 O O . VAL B 1 33 ? -1.66 0.857 -3.307 1 97.88 33 VAL B O 1
ATOM 830 N N . GLY B 1 34 ? -2.734 -0.854 -4.297 1 97.31 34 GLY B N 1
ATOM 831 C CA . GLY B 1 34 ? -3.99 -0.123 -4.258 1 97.31 34 GLY B CA 1
ATOM 832 C C . GLY B 1 34 ? -5.203 -1.017 -4.43 1 97.31 34 GLY B C 1
ATOM 833 O O . GLY B 1 34 ? -5.086 -2.152 -4.895 1 97.31 34 GLY B O 1
ATOM 834 N N . LEU B 1 35 ? -6.301 -0.494 -4.066 1 96.62 35 LEU B N 1
ATOM 835 C CA . LEU B 1 35 ? -7.594 -1.146 -4.242 1 96.62 35 LEU B CA 1
ATOM 836 C C . LEU B 1 35 ? -8.328 -0.584 -5.453 1 96.62 35 LEU B C 1
ATOM 838 O O . LEU B 1 35 ? -8.469 0.633 -5.59 1 96.62 35 LEU B O 1
ATOM 842 N N . GLU B 1 36 ? -8.719 -1.419 -6.328 1 94.25 36 GLU B N 1
ATOM 843 C CA . GLU B 1 36 ? -9.453 -1.017 -7.523 1 94.25 36 GLU B CA 1
ATOM 844 C C . GLU B 1 36 ? -10.75 -1.807 -7.668 1 94.25 36 GLU B C 1
ATOM 846 O O . GLU B 1 36 ? -11.023 -2.713 -6.879 1 94.25 36 GLU B O 1
ATOM 851 N N . GLY B 1 37 ? -11.562 -1.389 -8.695 1 91 37 GLY B N 1
ATOM 852 C CA . GLY B 1 37 ? -12.836 -2.037 -8.961 1 91 37 GLY B CA 1
ATOM 853 C C . GLY B 1 37 ? -14.008 -1.371 -8.25 1 91 37 GLY B C 1
ATOM 854 O O . GLY B 1 37 ? -13.828 -0.744 -7.207 1 91 37 GLY B O 1
ATOM 855 N N . GLU B 1 38 ? -15.172 -1.609 -8.742 1 89 38 GLU B N 1
ATOM 856 C CA . GLU B 1 38 ? -16.375 -1.019 -8.172 1 89 38 GLU B CA 1
ATOM 857 C C . GLU B 1 38 ? -16.609 -1.501 -6.742 1 89 38 GLU B C 1
ATOM 859 O O . GLU B 1 38 ? -17.016 -0.722 -5.875 1 89 38 GLU B O 1
ATOM 864 N N . GLU B 1 39 ? -16.266 -2.713 -6.48 1 90.75 39 GLU B N 1
ATOM 865 C CA . GLU B 1 39 ? -16.484 -3.297 -5.164 1 90.75 39 GLU B CA 1
ATOM 866 C C . GLU B 1 39 ? -15.25 -3.182 -4.289 1 90.75 39 GLU B C 1
ATOM 868 O O . GLU B 1 39 ? -15.242 -3.645 -3.145 1 90.75 39 GLU B O 1
ATOM 873 N N . LYS B 1 40 ? -14.141 -2.672 -4.816 1 92.56 40 LYS B N 1
ATOM 874 C CA . LYS B 1 40 ? -12.867 -2.549 -4.109 1 92.56 40 LYS B CA 1
ATOM 875 C C . LYS B 1 40 ? -12.352 -3.914 -3.668 1 92.56 40 LYS B C 1
ATOM 877 O O . LYS B 1 40 ? -11.922 -4.078 -2.525 1 92.56 40 LYS B O 1
ATOM 882 N N . ASP B 1 41 ? -12.57 -4.852 -4.535 1 94.88 41 ASP B N 1
ATOM 883 C CA . ASP B 1 41 ? -12.148 -6.211 -4.215 1 94.88 41 ASP B CA 1
ATOM 884 C C . ASP B 1 41 ? -10.953 -6.625 -5.078 1 94.88 41 ASP B C 1
ATOM 886 O O . ASP B 1 41 ? -10.547 -7.789 -5.062 1 94.88 41 ASP B O 1
ATOM 890 N N . LYS B 1 42 ? -10.43 -5.707 -5.824 1 97.12 42 LYS B N 1
ATOM 891 C CA . LYS B 1 42 ? -9.234 -5.957 -6.629 1 97.12 42 LYS B CA 1
ATOM 892 C C . LYS B 1 42 ? -8.016 -5.242 -6.047 1 97.12 42 LYS B C 1
ATOM 894 O O . LYS B 1 42 ? -8.039 -4.027 -5.852 1 97.12 42 LYS B O 1
ATOM 899 N N . LEU B 1 43 ? -7.074 -6.051 -5.805 1 97.81 43 LEU B N 1
ATOM 900 C CA . LEU B 1 43 ? -5.789 -5.539 -5.348 1 97.81 43 LEU B CA 1
ATOM 901 C C . LEU B 1 43 ? -4.816 -5.395 -6.512 1 97.81 43 LEU B C 1
ATOM 903 O O . LEU B 1 43 ? -4.609 -6.344 -7.273 1 97.81 43 LEU B O 1
ATOM 907 N N . VAL B 1 44 ? -4.254 -4.176 -6.699 1 97.56 44 VAL B N 1
ATOM 908 C CA . VAL B 1 44 ? -3.219 -3.93 -7.699 1 97.56 44 VAL B CA 1
ATOM 909 C C . VAL B 1 44 ? -1.864 -3.777 -7.008 1 97.56 44 VAL B C 1
ATOM 911 O O . VAL B 1 44 ? -1.726 -2.994 -6.066 1 97.56 44 VAL B O 1
ATOM 914 N N . VAL B 1 45 ? -0.932 -4.547 -7.504 1 97.56 45 VAL B N 1
ATOM 915 C CA . VAL B 1 45 ? 0.41 -4.551 -6.93 1 97.56 45 VAL B CA 1
ATOM 916 C C . VAL B 1 45 ? 1.44 -4.281 -8.023 1 97.56 45 VAL B C 1
ATOM 918 O O . VAL B 1 45 ? 1.441 -4.941 -9.062 1 97.56 45 VAL B O 1
ATOM 921 N N . ILE B 1 46 ? 2.264 -3.258 -7.836 1 96.75 46 ILE B N 1
ATOM 922 C CA . ILE B 1 46 ? 3.363 -2.982 -8.758 1 96.75 46 ILE B CA 1
ATOM 923 C C . ILE B 1 46 ? 4.688 -3.033 -8 1 96.75 46 ILE B C 1
ATOM 925 O O . ILE B 1 46 ? 4.824 -2.439 -6.926 1 96.75 46 ILE B O 1
ATOM 929 N N . GLY B 1 47 ? 5.613 -3.775 -8.594 1 95.69 47 GLY B N 1
ATOM 930 C CA . GLY B 1 47 ? 6.914 -3.869 -7.945 1 95.69 47 GLY B CA 1
ATOM 931 C C . GLY B 1 47 ? 7.953 -4.578 -8.797 1 95.69 47 GLY B C 1
ATOM 932 O O . GLY B 1 47 ? 7.672 -4.973 -9.93 1 95.69 47 GLY B O 1
ATOM 933 N N . ASP B 1 48 ? 9.195 -4.637 -8.43 1 90.56 48 ASP B N 1
ATOM 934 C CA . ASP B 1 48 ? 10.328 -5.176 -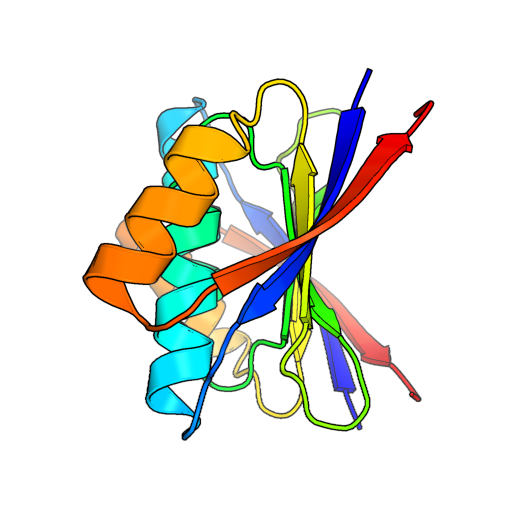9.172 1 90.56 48 ASP B CA 1
ATOM 935 C C . ASP B 1 48 ? 10.438 -6.688 -8.977 1 90.56 48 ASP B C 1
ATOM 937 O O . ASP B 1 48 ? 10.531 -7.441 -9.953 1 90.56 48 ASP B O 1
ATOM 941 N N . GLU B 1 49 ? 10.391 -7.316 -7.898 1 89.88 49 GLU B N 1
ATOM 942 C CA . GLU B 1 49 ? 10.602 -8.727 -7.594 1 89.88 49 GLU B CA 1
ATOM 943 C C . GLU B 1 49 ? 9.523 -9.25 -6.648 1 89.88 49 GLU B C 1
ATOM 945 O O . GLU B 1 49 ? 9.828 -9.883 -5.633 1 89.88 49 GLU B O 1
ATOM 950 N N . VAL B 1 50 ? 8.281 -9.102 -7.164 1 95.25 50 VAL B N 1
ATOM 951 C CA . VAL B 1 50 ? 7.188 -9.617 -6.348 1 95.25 50 VAL B CA 1
ATOM 952 C C . VAL B 1 50 ? 6.879 -11.055 -6.75 1 95.25 50 VAL B C 1
ATOM 954 O O . VAL B 1 50 ? 6.766 -11.367 -7.938 1 95.25 50 VAL B O 1
ATOM 957 N N . ASP B 1 51 ? 6.867 -11.969 -5.785 1 95.12 51 ASP B N 1
ATOM 958 C CA . ASP B 1 51 ? 6.477 -13.352 -6.016 1 95.12 51 ASP B CA 1
ATOM 959 C C . ASP B 1 51 ? 4.965 -13.523 -5.914 1 95.12 51 ASP B C 1
ATOM 961 O O . ASP B 1 51 ? 4.41 -13.57 -4.812 1 95.12 51 ASP B O 1
ATOM 965 N N . PRO B 1 52 ? 4.316 -13.625 -7.047 1 95.5 52 PRO B N 1
ATOM 966 C CA . PRO B 1 52 ? 2.852 -13.664 -7.027 1 95.5 52 PRO B CA 1
ATOM 967 C C . PRO B 1 52 ? 2.311 -14.859 -6.242 1 95.5 52 PRO B C 1
ATOM 969 O O . PRO B 1 52 ? 1.253 -14.766 -5.617 1 95.5 52 PRO B O 1
ATOM 972 N N . VAL B 1 53 ? 3.035 -15.969 -6.254 1 95.94 53 VAL B N 1
ATOM 973 C CA . VAL B 1 53 ? 2.578 -17.172 -5.574 1 95.94 53 VAL B CA 1
ATOM 974 C C . VAL B 1 53 ? 2.641 -16.969 -4.062 1 95.94 53 VAL B C 1
ATOM 976 O O . VAL B 1 53 ? 1.681 -17.281 -3.348 1 95.94 53 VAL B O 1
ATOM 979 N N . LYS B 1 54 ? 3.777 -16.422 -3.596 1 96.81 54 LYS B N 1
ATOM 980 C CA . LYS B 1 54 ? 3.922 -16.156 -2.166 1 96.81 54 LYS B CA 1
ATOM 981 C C . LYS B 1 54 ? 2.904 -15.125 -1.689 1 96.81 54 LYS B C 1
ATOM 983 O O . LYS B 1 54 ? 2.312 -15.281 -0.619 1 96.81 54 LYS B O 1
ATOM 988 N N . LEU B 1 55 ? 2.719 -14.109 -2.479 1 97 55 LEU B N 1
ATOM 989 C CA . LEU B 1 55 ? 1.77 -13.055 -2.145 1 97 55 LEU B CA 1
ATOM 990 C C . LEU B 1 55 ? 0.351 -13.609 -2.053 1 97 55 LEU B C 1
ATOM 992 O O . LEU B 1 55 ? -0.357 -13.352 -1.076 1 97 55 LEU B O 1
ATOM 996 N N . THR B 1 56 ? -0.046 -14.43 -3.01 1 97.75 56 THR B N 1
ATOM 997 C CA . THR B 1 56 ? -1.379 -15.023 -3.045 1 97.75 56 THR B CA 1
ATOM 998 C C . THR B 1 56 ? -1.599 -15.93 -1.839 1 97.75 56 THR B C 1
ATOM 1000 O O . THR B 1 56 ? -2.641 -15.859 -1.186 1 97.75 56 THR B O 1
ATOM 1003 N N . ASN B 1 57 ? -0.59 -16.688 -1.505 1 98 57 ASN B N 1
ATOM 1004 C CA . ASN B 1 57 ? -0.707 -17.594 -0.369 1 98 57 ASN B CA 1
ATOM 1005 C C . ASN B 1 57 ? -0.832 -16.828 0.947 1 98 57 ASN B C 1
ATOM 1007 O O . ASN B 1 57 ? -1.609 -17.219 1.821 1 98 57 ASN B O 1
ATOM 1011 N N . SER B 1 58 ? -0.079 -15.75 1.088 1 98.12 58 SER B N 1
ATOM 1012 C CA . SER B 1 58 ? -0.161 -14.922 2.281 1 98.12 58 SER B CA 1
ATOM 1013 C C . SER B 1 58 ? -1.561 -14.344 2.457 1 98.12 58 SER B C 1
ATOM 1015 O O . SER B 1 58 ? -2.111 -14.352 3.561 1 98.12 58 SER B O 1
ATOM 1017 N N . LEU B 1 59 ? -2.152 -13.891 1.393 1 98.06 59 LEU B N 1
ATOM 1018 C CA . LEU B 1 59 ? -3.494 -13.32 1.434 1 98.06 59 LEU B CA 1
ATOM 1019 C C . LEU B 1 59 ? -4.531 -14.391 1.771 1 98.06 59 LEU B C 1
ATOM 1021 O O . LEU B 1 59 ? -5.441 -14.148 2.562 1 98.06 59 LEU B O 1
ATOM 1025 N N . ARG B 1 60 ? -4.332 -15.539 1.178 1 97.75 60 ARG B N 1
ATOM 1026 C CA . ARG B 1 60 ? -5.266 -16.625 1.466 1 97.75 60 ARG B CA 1
ATOM 1027 C C . ARG B 1 60 ? -5.207 -17.016 2.938 1 97.75 60 ARG B C 1
ATOM 1029 O O . ARG B 1 60 ? -6.234 -17.328 3.545 1 97.75 60 ARG B O 1
ATOM 1036 N N . LYS B 1 61 ? -4.047 -16.953 3.461 1 97.75 61 LYS B N 1
ATOM 1037 C CA . LYS B 1 61 ? -3.857 -17.344 4.855 1 97.75 61 LYS B CA 1
ATOM 1038 C C . LYS B 1 61 ? -4.398 -16.281 5.805 1 97.75 61 LYS B C 1
ATOM 1040 O O . LYS B 1 61 ? -4.988 -16.609 6.836 1 97.75 61 LYS B O 1
ATOM 1045 N N . LYS B 1 62 ? -4.277 -15.047 5.422 1 97 62 LYS B N 1
ATOM 1046 C CA . LYS B 1 62 ? -4.465 -13.969 6.395 1 97 62 LYS B CA 1
ATOM 1047 C C . LYS B 1 62 ? -5.754 -13.203 6.117 1 97 62 LYS B C 1
ATOM 1049 O O . LYS B 1 62 ? -6.289 -12.539 7.012 1 97 62 LYS B O 1
ATOM 1054 N N . VAL B 1 63 ? -6.23 -13.227 4.984 1 97.31 63 VAL B N 1
ATOM 1055 C CA . VAL B 1 63 ? -7.336 -12.336 4.645 1 97.31 63 VAL B CA 1
ATOM 1056 C C . VAL B 1 63 ? -8.523 -13.148 4.141 1 97.31 63 VAL B C 1
ATOM 1058 O O . VAL B 1 63 ? -9.602 -13.117 4.738 1 97.31 63 VAL B O 1
ATOM 1061 N N . GLY B 1 64 ? -8.32 -13.836 3.018 1 96.62 64 GLY B N 1
ATOM 1062 C CA . GLY B 1 64 ? -9.406 -14.578 2.406 1 96.62 64 GLY B CA 1
ATOM 1063 C C . GLY B 1 64 ? -9.055 -15.141 1.041 1 96.62 64 GLY B C 1
ATOM 1064 O O . GLY B 1 64 ? -7.906 -15.031 0.596 1 96.62 64 GLY B O 1
ATOM 1065 N N . HIS B 1 65 ? -10.055 -15.867 0.462 1 98 65 HIS B N 1
ATOM 1066 C CA . HIS B 1 65 ? -9.852 -16.438 -0.859 1 98 65 HIS B CA 1
ATOM 1067 C C . HIS B 1 65 ? -9.312 -15.406 -1.839 1 98 65 HIS B C 1
ATOM 1069 O O . HIS B 1 65 ? -9.805 -14.273 -1.886 1 98 65 HIS B O 1
ATOM 1075 N N . THR B 1 66 ? -8.25 -15.758 -2.564 1 98.12 66 THR B N 1
ATOM 1076 C CA . THR B 1 66 ? -7.57 -14.836 -3.469 1 98.12 66 THR B CA 1
ATOM 1077 C C . THR B 1 66 ? -7.238 -15.531 -4.789 1 98.12 66 THR B C 1
ATOM 1079 O O . THR B 1 66 ? -6.711 -16.641 -4.801 1 98.12 66 THR B O 1
ATOM 1082 N N . ASP B 1 67 ? -7.613 -14.852 -5.852 1 97.56 67 ASP B N 1
ATOM 1083 C CA . ASP B 1 67 ? -7.242 -15.32 -7.184 1 97.56 67 ASP B CA 1
ATOM 1084 C C . ASP B 1 67 ? -6.434 -14.258 -7.93 1 97.56 67 ASP B C 1
ATOM 1086 O O . ASP B 1 67 ? -6.73 -13.07 -7.84 1 97.56 67 ASP B O 1
ATOM 1090 N N . ILE B 1 68 ? -5.426 -14.68 -8.75 1 97.19 68 ILE B N 1
ATOM 1091 C CA . ILE B 1 68 ? -4.699 -13.773 -9.625 1 97.19 68 ILE B CA 1
ATOM 1092 C C . ILE B 1 68 ? -5.508 -13.523 -10.898 1 97.19 68 ILE B C 1
ATOM 1094 O O . ILE B 1 68 ? -5.914 -14.469 -11.578 1 97.19 68 ILE B O 1
ATOM 1098 N N . ILE B 1 69 ? -5.793 -12.344 -11.195 1 96.75 69 ILE B N 1
ATOM 1099 C CA . ILE B 1 69 ? -6.566 -11.953 -12.375 1 96.75 69 ILE B CA 1
ATOM 1100 C C . ILE B 1 69 ? -5.621 -11.648 -13.531 1 96.75 69 ILE B C 1
ATOM 1102 O O . ILE B 1 69 ? -5.902 -12.016 -14.68 1 96.75 69 ILE B O 1
ATOM 1106 N N . SER B 1 70 ? -4.512 -10.969 -13.281 1 95.38 70 SER B N 1
ATOM 1107 C CA . SER B 1 70 ? -3.574 -10.648 -14.359 1 95.38 70 SER B CA 1
ATOM 1108 C C . SER B 1 70 ? -2.168 -10.43 -13.812 1 95.38 70 SER B C 1
ATOM 1110 O O . SER B 1 70 ? -1.999 -10.023 -12.656 1 95.38 70 SER B O 1
ATOM 1112 N N . LEU B 1 71 ? -1.189 -10.859 -14.641 1 92.88 71 LEU B N 1
ATOM 1113 C CA . LEU B 1 71 ? 0.233 -10.617 -14.422 1 92.88 71 LEU B CA 1
ATOM 1114 C C . LEU B 1 71 ? 0.857 -9.93 -15.633 1 92.88 71 LEU B C 1
ATOM 1116 O O . LEU B 1 71 ? 0.812 -10.461 -16.75 1 92.88 71 LEU B O 1
ATOM 1120 N N . ALA B 1 72 ? 1.187 -8.609 -15.406 1 90.56 72 ALA B N 1
ATOM 1121 C CA . ALA B 1 72 ? 1.763 -7.895 -16.531 1 90.56 72 ALA B CA 1
ATOM 1122 C C . ALA B 1 72 ? 3.088 -7.238 -16.156 1 90.56 72 ALA B C 1
ATOM 1124 O O . ALA B 1 72 ? 3.301 -6.879 -15 1 90.56 72 ALA B O 1
ATOM 1125 N N . GLU B 1 73 ? 4.008 -7.191 -17.219 1 83.94 73 GLU B N 1
ATOM 1126 C CA . GLU B 1 73 ? 5.227 -6.41 -17.047 1 83.94 73 GLU B CA 1
ATOM 1127 C C . GLU B 1 73 ? 4.996 -4.945 -17.406 1 83.94 73 GLU B C 1
ATOM 1129 O O . GLU B 1 73 ? 4.324 -4.641 -18.391 1 83.94 73 GLU B O 1
ATOM 1134 N N . VAL B 1 74 ? 5.324 -4.125 -16.344 1 74 74 VAL B N 1
ATOM 1135 C CA . VAL B 1 74 ? 5.195 -2.699 -16.641 1 74 74 VAL B CA 1
ATOM 1136 C C . VAL B 1 74 ? 6.559 -2.125 -17.016 1 74 74 VAL B C 1
ATOM 1138 O O . VAL B 1 74 ? 7.547 -2.346 -16.312 1 74 74 VAL B O 1
ATOM 1141 N N . LYS B 1 75 ? 6.719 -1.855 -18.328 1 62.19 75 LYS B N 1
ATOM 1142 C CA . LYS B 1 75 ? 7.941 -1.228 -18.828 1 62.19 75 LYS B CA 1
ATOM 1143 C C . LYS B 1 75 ? 8.109 0.174 -18.25 1 62.19 75 LYS B C 1
ATOM 1145 O O . LYS B 1 75 ? 7.215 1.011 -18.359 1 62.19 75 LYS B O 1
ATOM 1150 N N . VAL B 1 76 ? 8.602 0.313 -17.094 1 46.41 76 VAL B N 1
ATOM 1151 C CA . VAL B 1 76 ? 8.836 1.686 -16.656 1 46.41 76 VAL B CA 1
ATOM 1152 C C . VAL B 1 76 ? 10.094 2.236 -17.312 1 46.41 76 VAL B C 1
ATOM 1154 O O . VAL B 1 76 ? 11.094 1.528 -17.453 1 46.41 76 VAL B O 1
#

Solvent-accessible surface area (backbone atoms only — not comparable to full-atom values): 7980 Å² total; per-residue (Å²): 109,31,35,36,36,34,28,41,39,60,56,90,46,72,68,42,49,37,49,45,42,27,58,52,31,61,40,64,44,55,41,33,41,30,54,37,69,94,80,54,35,30,41,39,38,32,20,62,62,58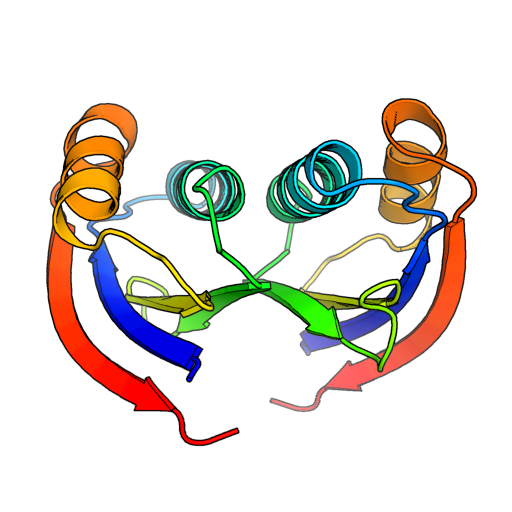,54,67,65,61,53,42,50,51,39,42,73,72,62,26,64,55,46,80,73,45,82,42,77,39,86,118,110,31,34,37,36,34,29,41,39,59,56,91,45,70,68,43,50,36,49,46,42,27,58,52,31,62,40,65,45,54,41,31,41,31,54,37,71,96,79,54,35,28,38,38,37,32,20,61,62,59,55,67,67,62,52,43,49,51,38,42,72,72,60,24,64,57,45,82,73,44,80,42,80,38,86,118

Foldseek 3Di:
DKKKWKKFFDADDPVLLVVLQVLLVPFPFWDDWAFDDPVSRMIITIGDDGDPVVSQVSCCVGRRHMDTPDMDDDPD/DKKKWKKFFDADDPVLLVVLQVLLVPFPFWDDWAFDDPVSRMIITIGDDGDPVVSQVSCCVGRRHMDTPDMDDDPD

InterPro domains:
  IPR006121 Heavy metal-associated domain, HMA [PF00403] (7-63)
  IPR006121 Heavy metal-associated domain, HMA [PS50846] (2-71)
  IPR036163 Heavy metal-associated domain superfamily [SSF55008] (1-61)
  IPR042885 Heavy metal-associated isoprenylated plant protein 47/16 [PTHR46932] (1-75)

Radius of gyration: 14.41 Å; Cα contacts (8 Å, |Δi|>4): 347; chains: 2; bounding box: 34×36×34 Å

Sequence (152 aa):
MKQKIVMKVHMNCQKCRTKALKVVAAASGVNFVGLEGEEKDKLVVIGDEVDPVKLTNSLRKKVGHTDIISLAEVKVMKQKIVMKVHMNCQKCRTKALKVVAAASGVNFVGLEGEEKDKLVVIGDEVDPVKLTNSLRKKVGHTDIISLAEVKV

pLDDT: mean 93.74, std 8.05, range [46.16, 98.12]